Protein AF-A0A164MK89-F1 (afdb_monomer_lite)

Sequence (86 aa):
GLVIDKVKREFLHLTRRTRDKSISPSITLRSSDGTVAELQPQTTVKWLGVLFDRKLTFLEHVKSLADRAKTCLNAMKMLGNTVRGL

Organism: NCBI:txid1314777

Foldseek 3Di:
DDWDDPPPDADADADPDPVCLPPFDWDWDQGPVRDIDIDTYDQWDQDPNQIAGNVRPSPVRVVVVVVVVVV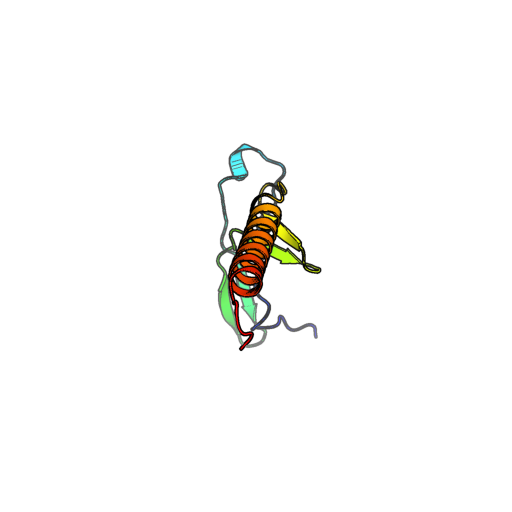VVVVVVVQVPPPPGD

Secondary structure (DSSP, 8-state):
-----SS--------S-GGGTT----EEEE-TTS-EEEEPPPSEEEETTEEEETT---HHHHHHHHHHHHHHHHHHHHHHT-SS--

Structure (mmCIF, N/CA/C/O backbone):
data_AF-A0A164MK89-F1
#
_entry.id   AF-A0A164MK89-F1
#
loop_
_atom_site.group_PDB
_atom_site.id
_atom_site.type_symbol
_atom_site.label_atom_id
_atom_site.label_alt_id
_atom_site.label_comp_id
_atom_site.label_asym_id
_atom_site.label_entity_id
_atom_site.label_seq_id
_atom_site.pdbx_PDB_ins_code
_atom_site.Cartn_x
_atom_site.Cartn_y
_atom_site.Cartn_z
_atom_site.occupancy
_atom_site.B_iso_or_equiv
_atom_site.auth_seq_id
_atom_site.auth_comp_id
_atom_site.auth_asym_id
_atom_site.auth_atom_id
_atom_site.pdbx_PDB_model_num
ATOM 1 N N . GLY A 1 1 ? -26.118 -16.742 3.931 1.00 61.47 1 GLY A N 1
ATOM 2 C CA . GLY A 1 1 ? -25.464 -15.799 4.861 1.00 61.47 1 GLY A CA 1
ATOM 3 C C . GLY A 1 1 ? -24.176 -15.297 4.242 1.00 61.47 1 GLY A C 1
ATOM 4 O O . GLY A 1 1 ? -23.611 -16.009 3.423 1.00 61.47 1 GLY A O 1
ATOM 5 N N . LEU A 1 2 ? -23.735 -14.087 4.590 1.00 67.50 2 LEU A N 1
ATOM 6 C CA . LEU A 1 2 ? -22.434 -13.554 4.168 1.00 67.50 2 LEU A CA 1
ATOM 7 C C . LEU A 1 2 ? -21.328 -14.209 5.008 1.00 67.50 2 LEU A C 1
ATOM 9 O O . LEU A 1 2 ? -21.392 -14.174 6.235 1.00 67.50 2 LEU A O 1
ATOM 13 N N . VAL A 1 3 ? -20.338 -14.815 4.352 1.00 71.38 3 VAL A N 1
ATOM 14 C CA . VAL A 1 3 ? -19.176 -15.448 4.995 1.00 71.38 3 VAL A CA 1
ATOM 15 C C . VAL A 1 3 ? -17.940 -14.623 4.661 1.00 71.38 3 VAL A C 1
ATOM 17 O O . VAL A 1 3 ? -17.721 -14.269 3.505 1.00 71.38 3 VAL A O 1
ATOM 20 N N . ILE A 1 4 ? -17.138 -14.299 5.675 1.00 72.62 4 ILE A N 1
ATOM 21 C CA . ILE A 1 4 ? -15.885 -13.563 5.486 1.00 72.62 4 ILE A CA 1
ATOM 22 C C . ILE A 1 4 ? -14.857 -14.494 4.842 1.00 72.62 4 ILE A C 1
ATOM 24 O O . ILE A 1 4 ? -14.559 -15.566 5.376 1.00 72.62 4 ILE A O 1
ATOM 28 N N . ASP A 1 5 ? -14.292 -14.057 3.719 1.00 76.56 5 ASP A N 1
ATOM 29 C CA . ASP A 1 5 ? -13.228 -14.771 3.021 1.00 76.56 5 ASP A CA 1
ATOM 30 C C . ASP A 1 5 ? -11.985 -14.899 3.920 1.00 76.56 5 ASP A C 1
ATOM 32 O O . ASP A 1 5 ? -11.497 -13.934 4.517 1.00 76.56 5 ASP A O 1
ATOM 36 N N . LYS A 1 6 ? -11.480 -16.130 4.055 1.00 70.44 6 LYS A N 1
ATOM 37 C CA . LYS A 1 6 ? -10.311 -16.429 4.886 1.00 70.44 6 LYS A CA 1
ATOM 38 C C . LYS A 1 6 ? -9.002 -15.967 4.221 1.00 70.44 6 LYS A C 1
ATOM 40 O O . LYS A 1 6 ? -8.032 -15.740 4.939 1.00 70.44 6 LYS A O 1
ATOM 45 N N . VAL A 1 7 ? -8.995 -15.782 2.897 1.00 74.00 7 VAL A N 1
ATOM 46 C CA . VAL A 1 7 ? -7.821 -15.390 2.097 1.00 74.00 7 VAL A CA 1
ATOM 47 C C . VAL A 1 7 ? -7.716 -13.867 1.956 1.00 74.00 7 VAL A C 1
ATOM 49 O O . VAL A 1 7 ? -6.635 -13.305 2.125 1.00 74.00 7 VAL A O 1
ATOM 52 N N . LYS A 1 8 ? -8.830 -13.164 1.714 1.00 72.56 8 LYS A N 1
ATOM 53 C CA . LYS A 1 8 ? -8.870 -11.692 1.624 1.00 72.56 8 LYS A CA 1
ATOM 54 C C . LYS A 1 8 ? -9.074 -11.029 2.986 1.00 72.56 8 LYS A C 1
ATOM 56 O O . LYS A 1 8 ? -10.185 -10.642 3.341 1.00 72.5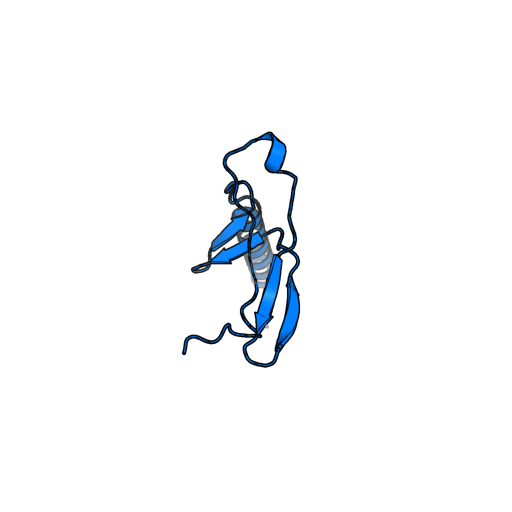6 8 LYS A O 1
ATOM 61 N N . ARG A 1 9 ? -7.988 -10.879 3.748 1.00 75.94 9 ARG A N 1
ATOM 62 C CA . ARG A 1 9 ? -8.013 -10.272 5.095 1.00 75.94 9 ARG A CA 1
ATOM 63 C C . ARG A 1 9 ? -7.091 -9.068 5.275 1.00 75.94 9 ARG A C 1
ATOM 65 O O . ARG A 1 9 ? -6.837 -8.645 6.400 1.00 75.94 9 ARG A O 1
ATOM 72 N N . GLU A 1 10 ? -6.578 -8.523 4.182 1.00 84.81 10 GLU A N 1
ATOM 73 C CA . GLU A 1 10 ? -5.829 -7.271 4.219 1.00 84.81 10 GLU A CA 1
ATOM 74 C C . GLU A 1 10 ? -6.734 -6.117 4.656 1.00 84.81 10 GLU A C 1
ATOM 76 O O . GLU A 1 10 ? -7.841 -5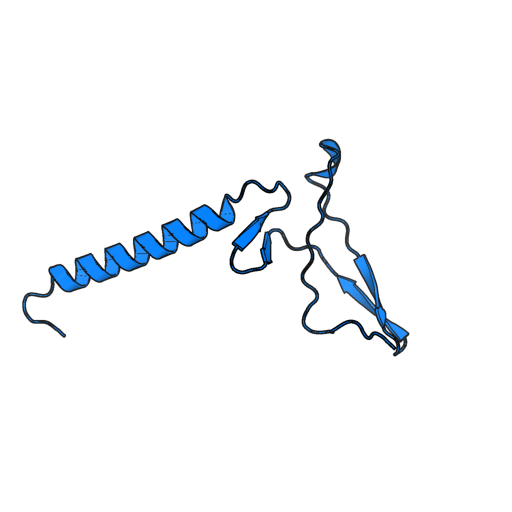.935 4.148 1.00 84.81 10 GLU A O 1
ATOM 81 N N . PHE A 1 11 ? -6.268 -5.341 5.629 1.00 87.50 11 PHE A N 1
ATOM 82 C CA . PHE A 1 11 ? -6.968 -4.151 6.081 1.00 87.50 11 PHE A CA 1
ATOM 83 C C . PHE A 1 11 ? -5.978 -3.082 6.533 1.00 87.50 11 PHE A C 1
ATOM 85 O O . PHE A 1 11 ? -4.837 -3.362 6.912 1.00 87.50 11 PHE A O 1
ATOM 92 N N . LEU A 1 12 ? -6.449 -1.839 6.486 1.00 89.50 12 LEU A N 1
ATOM 93 C CA . LEU A 1 12 ? -5.690 -0.644 6.814 1.00 89.50 12 LEU A CA 1
ATOM 94 C C . LEU A 1 12 ? -6.472 0.166 7.847 1.00 89.50 12 LEU A C 1
ATOM 96 O O . LEU A 1 12 ? -7.646 0.470 7.636 1.00 89.50 12 LEU A O 1
ATOM 100 N N . HIS A 1 13 ? -5.827 0.560 8.946 1.00 89.44 13 HIS A N 1
ATOM 101 C CA . HIS A 1 13 ? -6.451 1.485 9.890 1.00 89.44 13 HIS A CA 1
ATOM 102 C C . HIS A 1 13 ? -6.298 2.932 9.409 1.00 89.44 13 HIS A C 1
ATOM 104 O O . HIS A 1 13 ? -5.189 3.483 9.430 1.00 89.44 13 HIS A O 1
ATOM 110 N N . LEU A 1 14 ? -7.425 3.534 9.020 1.00 88.19 14 LEU A N 1
ATOM 111 C CA . LEU A 1 14 ? -7.552 4.942 8.654 1.00 88.19 14 LEU A CA 1
ATOM 112 C C . LEU A 1 14 ? -8.224 5.717 9.789 1.00 88.19 14 LEU A C 1
ATOM 114 O O . LEU A 1 14 ? -9.288 5.342 10.275 1.00 88.19 14 LEU A O 1
ATOM 118 N N . THR A 1 15 ? -7.614 6.828 10.192 1.00 89.50 15 THR A N 1
ATOM 119 C CA . THR A 1 15 ? -8.147 7.698 11.244 1.00 89.50 15 THR A CA 1
ATOM 120 C C . THR A 1 15 ? -7.878 9.161 10.928 1.00 89.50 15 THR A C 1
ATOM 122 O O . THR A 1 15 ? -6.814 9.534 10.428 1.00 89.50 15 THR A O 1
ATOM 125 N N . ARG A 1 16 ? -8.854 10.016 11.248 1.00 88.12 16 ARG A N 1
ATOM 126 C CA . ARG A 1 16 ? -8.708 11.473 11.151 1.00 88.12 16 ARG A CA 1
ATOM 127 C C . ARG A 1 16 ? -7.890 12.039 12.315 1.00 88.12 16 ARG A C 1
ATOM 129 O O . ARG A 1 16 ? -7.289 13.102 12.178 1.00 88.12 16 ARG A O 1
ATOM 136 N N . ARG A 1 17 ? -7.863 11.354 13.464 1.00 88.62 17 ARG A N 1
ATOM 137 C CA . ARG A 1 17 ? -7.181 11.829 14.674 1.00 88.62 17 ARG A CA 1
ATOM 138 C C . ARG A 1 17 ? -5.671 11.721 14.498 1.00 88.62 17 ARG A C 1
ATOM 140 O O . ARG A 1 17 ? -5.127 10.632 14.367 1.00 88.62 17 ARG A O 1
ATOM 147 N N . THR A 1 18 ? -4.978 12.858 14.546 1.00 82.06 18 THR A N 1
ATOM 148 C CA . THR A 1 18 ? -3.522 12.917 14.336 1.00 82.06 18 THR A CA 1
ATOM 149 C C . THR A 1 18 ? -2.738 12.065 15.335 1.00 82.06 18 THR A C 1
ATOM 151 O O . THR A 1 18 ? -1.759 11.440 14.942 1.00 82.06 18 THR A O 1
ATOM 154 N N . ARG A 1 19 ? -3.193 11.990 16.594 1.00 86.38 19 ARG A N 1
ATOM 155 C CA . ARG A 1 19 ? -2.567 11.173 17.652 1.00 86.38 19 ARG A CA 1
ATOM 156 C C . ARG A 1 19 ? -2.628 9.669 17.362 1.00 86.38 19 ARG A C 1
ATOM 158 O O . ARG A 1 19 ? -1.735 8.941 17.768 1.00 86.38 19 ARG A O 1
ATOM 165 N N . ASP A 1 20 ? -3.624 9.240 16.591 1.00 85.12 20 ASP A N 1
ATOM 166 C CA . ASP A 1 20 ? -3.890 7.826 16.320 1.00 85.12 20 ASP A CA 1
ATOM 167 C C . ASP A 1 20 ? -3.258 7.370 14.992 1.00 85.12 20 ASP A C 1
ATOM 169 O O . ASP A 1 20 ? -3.289 6.189 14.653 1.00 85.12 20 ASP A O 1
ATOM 173 N N . LYS A 1 21 ? -2.628 8.282 14.229 1.00 82.50 21 LYS A N 1
ATOM 174 C CA . LYS A 1 21 ? -1.996 7.957 12.935 1.00 82.50 21 LYS A CA 1
ATOM 175 C C . LYS A 1 21 ? -0.843 6.954 13.053 1.00 82.50 21 LYS A C 1
ATOM 177 O O . LYS A 1 21 ? -0.513 6.310 12.060 1.00 82.50 21 LYS A O 1
ATOM 182 N N . SER A 1 22 ? -0.226 6.826 14.227 1.00 82.44 22 SER A N 1
ATOM 183 C CA . SER A 1 22 ? 0.793 5.808 14.517 1.00 82.44 22 SER A CA 1
ATOM 184 C C . SER A 1 22 ? 0.199 4.496 15.043 1.00 82.44 22 SER A C 1
ATOM 186 O O . SER A 1 22 ? 0.842 3.456 14.941 1.00 82.44 22 SER A O 1
ATOM 188 N N . ILE A 1 23 ? -1.040 4.497 15.541 1.00 85.38 23 ILE A N 1
ATOM 189 C CA . ILE A 1 23 ? -1.641 3.357 16.246 1.00 85.38 23 ILE A CA 1
ATOM 190 C C . ILE A 1 23 ? -2.327 2.433 15.251 1.00 85.38 23 ILE A C 1
ATOM 192 O O . ILE A 1 23 ? -3.274 2.840 14.592 1.00 85.38 23 ILE A O 1
ATOM 196 N N . SER A 1 24 ? -1.863 1.194 15.135 1.00 84.75 24 SER A N 1
ATOM 197 C CA . SER A 1 24 ? -2.406 0.173 14.231 1.00 84.75 24 SER A CA 1
ATOM 198 C C . SER A 1 24 ? -3.117 -0.906 15.065 1.00 84.75 24 SER A C 1
ATOM 200 O O . SER A 1 24 ? -2.461 -1.868 15.456 1.00 84.75 24 SER A O 1
ATOM 202 N N . PRO A 1 25 ? -4.411 -0.754 15.406 1.00 87.50 25 PRO A N 1
ATOM 203 C CA . PRO A 1 25 ? -5.098 -1.736 16.241 1.00 87.50 25 PRO A CA 1
ATOM 204 C C . PRO A 1 25 ? -5.321 -3.051 15.482 1.00 87.50 25 PRO A C 1
ATOM 206 O O . PRO A 1 25 ? -5.678 -3.033 14.299 1.00 87.50 25 PRO A O 1
ATOM 209 N N . SER A 1 26 ? -5.136 -4.181 16.171 1.00 88.81 26 SER A N 1
ATOM 210 C CA . SER A 1 26 ? -5.544 -5.493 15.666 1.00 88.81 26 SER A CA 1
ATOM 211 C C . SER A 1 26 ? -7.065 -5.650 15.739 1.00 88.81 26 SER A C 1
ATOM 213 O O . SER A 1 26 ? -7.743 -5.013 16.549 1.00 88.81 26 SER A O 1
ATOM 215 N N . ILE A 1 27 ? -7.619 -6.472 14.848 1.00 87.75 27 ILE A N 1
ATOM 216 C CA . ILE A 1 27 ? -9.055 -6.773 14.802 1.00 87.75 27 ILE A CA 1
ATOM 217 C C . ILE A 1 27 ? -9.235 -8.276 14.982 1.00 87.75 27 ILE A C 1
ATOM 219 O O . ILE A 1 27 ? -8.552 -9.068 14.337 1.00 87.75 27 ILE A O 1
ATOM 223 N N . THR A 1 28 ? -10.178 -8.677 15.834 1.00 88.31 28 THR A N 1
ATOM 224 C CA . THR A 1 28 ? -10.572 -10.081 15.987 1.00 88.31 28 THR A CA 1
ATOM 225 C C . THR A 1 28 ? -11.840 -10.356 15.183 1.00 88.31 28 THR A C 1
ATOM 227 O O . THR A 1 28 ? -12.869 -9.709 15.370 1.00 88.31 28 THR A O 1
ATOM 230 N N . LEU A 1 29 ? -11.772 -11.313 14.258 1.00 84.00 29 LEU A N 1
ATOM 231 C CA . LEU A 1 29 ? -12.918 -11.764 13.472 1.00 84.00 29 LEU A CA 1
ATOM 232 C C . LEU A 1 29 ? -13.369 -13.136 13.963 1.00 84.00 29 LEU A C 1
ATOM 234 O O . LEU A 1 29 ? -12.562 -14.059 14.080 1.00 84.00 29 LEU A O 1
ATOM 238 N N . ARG A 1 30 ? -14.671 -13.279 14.216 1.00 83.38 30 ARG A N 1
ATOM 239 C CA . ARG A 1 30 ? -15.300 -14.566 14.527 1.00 83.38 30 ARG A CA 1
ATOM 240 C C . ARG A 1 30 ? -15.916 -15.139 13.256 1.00 83.38 30 ARG A C 1
ATOM 242 O O . ARG A 1 30 ? -16.702 -14.468 12.593 1.00 83.38 30 ARG A O 1
ATOM 249 N N . SER A 1 31 ? -15.534 -16.360 12.905 1.00 77.25 31 SER A N 1
ATOM 250 C CA . SER A 1 31 ? -16.121 -17.094 11.785 1.00 77.25 31 SER A CA 1
ATOM 251 C C . SER A 1 31 ? -17.407 -17.808 12.214 1.00 77.25 31 SER A C 1
ATOM 253 O O . SER A 1 31 ? -17.614 -18.052 13.404 1.00 77.25 31 SER A O 1
ATOM 255 N N . SER A 1 32 ? -18.254 -18.177 11.247 1.00 75.69 32 SER A N 1
ATOM 256 C CA . SER A 1 32 ? -19.454 -19.003 11.473 1.00 75.69 32 SER A CA 1
ATOM 257 C C . SER A 1 32 ? -19.131 -20.327 12.163 1.00 75.69 32 SER A C 1
ATOM 259 O O . SER A 1 32 ? -19.941 -20.837 12.927 1.00 75.69 32 SER A O 1
ATOM 261 N N . ASP A 1 33 ? -17.921 -20.836 11.934 1.00 79.06 33 ASP A N 1
ATOM 262 C CA . ASP A 1 33 ? -17.433 -22.117 12.447 1.00 79.06 33 ASP A CA 1
ATOM 263 C C . ASP A 1 33 ? -16.912 -21.999 13.900 1.00 79.06 33 ASP A C 1
ATOM 265 O O . ASP A 1 33 ? -16.232 -22.890 14.398 1.00 79.06 33 ASP A O 1
ATOM 269 N N . GLY A 1 34 ? -17.136 -20.856 14.566 1.00 79.50 34 GLY A N 1
ATOM 270 C CA . GLY A 1 34 ? -16.663 -20.572 15.927 1.00 79.50 34 GLY A CA 1
ATOM 271 C C . GLY A 1 34 ? -15.175 -20.213 16.034 1.00 79.50 34 GLY A C 1
ATOM 272 O O . GLY A 1 34 ? -14.702 -19.848 17.109 1.00 79.50 34 GLY A O 1
ATOM 273 N N . THR A 1 35 ? -14.425 -20.261 14.931 1.00 81.38 35 THR A N 1
ATOM 274 C CA . THR A 1 35 ? -13.000 -19.906 14.902 1.00 81.38 35 THR A CA 1
ATOM 275 C C . THR A 1 35 ? -12.798 -18.401 15.069 1.00 81.38 35 THR A C 1
ATOM 277 O O . THR A 1 35 ? -13.427 -17.599 14.374 1.00 81.38 35 THR A O 1
ATOM 280 N N . VAL A 1 36 ? -11.882 -18.012 15.959 1.00 83.19 36 VAL A N 1
ATOM 281 C CA . VAL A 1 36 ? -11.465 -16.618 16.162 1.00 83.19 36 VAL A CA 1
ATOM 282 C C . VAL A 1 36 ? -10.126 -16.403 15.466 1.00 83.19 36 VAL A C 1
ATOM 284 O O . VAL A 1 36 ? -9.169 -17.123 15.734 1.00 83.19 36 VAL A O 1
ATOM 287 N N . ALA A 1 37 ? -10.057 -15.424 14.568 1.00 83.38 37 ALA A N 1
ATOM 288 C CA . ALA A 1 37 ? -8.819 -15.016 13.914 1.00 83.38 37 ALA A CA 1
ATOM 289 C C . ALA A 1 37 ? -8.458 -13.593 14.340 1.00 83.38 37 ALA A C 1
ATOM 291 O O . ALA A 1 37 ? -9.267 -12.678 14.179 1.00 83.38 37 ALA A O 1
ATOM 292 N N . GLU A 1 38 ? -7.247 -13.403 14.858 1.00 85.62 38 GLU A N 1
ATOM 293 C CA . GLU A 1 38 ? -6.680 -12.074 15.069 1.00 85.62 38 GLU A CA 1
ATOM 294 C C . GLU A 1 38 ? -5.966 -11.618 13.796 1.00 85.62 38 GLU A C 1
ATOM 296 O O . GLU A 1 38 ? -5.162 -12.350 13.218 1.00 85.62 38 GLU A O 1
ATOM 301 N N . LEU A 1 39 ? -6.284 -10.409 13.343 1.00 85.94 39 LEU A N 1
ATOM 302 C CA . LEU A 1 39 ? -5.695 -9.809 12.160 1.00 85.94 39 LEU A CA 1
ATOM 303 C C . LEU A 1 39 ? -4.891 -8.582 12.541 1.00 85.94 39 LEU A C 1
ATOM 305 O O . LEU A 1 39 ? -5.385 -7.670 13.208 1.00 85.94 39 LEU A O 1
ATOM 309 N N . GLN A 1 40 ? -3.657 -8.563 12.054 1.00 87.25 40 GLN A N 1
ATOM 310 C CA . GLN A 1 40 ? -2.773 -7.418 12.166 1.00 87.25 40 GLN A CA 1
ATOM 311 C C . GLN A 1 40 ? -2.959 -6.506 10.947 1.00 87.25 40 GLN A C 1
ATOM 313 O O . GLN A 1 40 ? -3.039 -7.002 9.818 1.00 87.25 40 GLN A O 1
ATOM 318 N N . PRO A 1 41 ? -3.044 -5.184 11.148 1.00 87.31 41 PRO A N 1
ATOM 319 C CA . PRO A 1 41 ? -3.187 -4.239 10.050 1.00 87.31 41 PRO A CA 1
ATOM 320 C C . PRO A 1 41 ? -1.918 -4.206 9.203 1.00 87.31 41 PRO A C 1
ATOM 322 O O . PRO A 1 41 ? -0.801 -4.243 9.722 1.00 87.31 41 PRO A O 1
ATOM 325 N N . GLN A 1 42 ? -2.086 -4.051 7.894 1.00 88.00 42 GLN A N 1
ATOM 326 C CA . GLN A 1 42 ? -0.955 -3.824 7.002 1.00 88.00 42 GLN A CA 1
ATOM 327 C C . GLN A 1 42 ? -0.518 -2.356 7.034 1.00 88.00 42 GLN A C 1
ATOM 329 O O . GLN A 1 42 ? -1.284 -1.448 7.366 1.00 88.00 42 GLN A O 1
ATOM 334 N N . THR A 1 43 ? 0.743 -2.111 6.685 1.00 87.62 43 THR A N 1
ATOM 335 C CA . THR A 1 43 ? 1.282 -0.752 6.524 1.00 87.62 43 THR A CA 1
ATOM 336 C C . T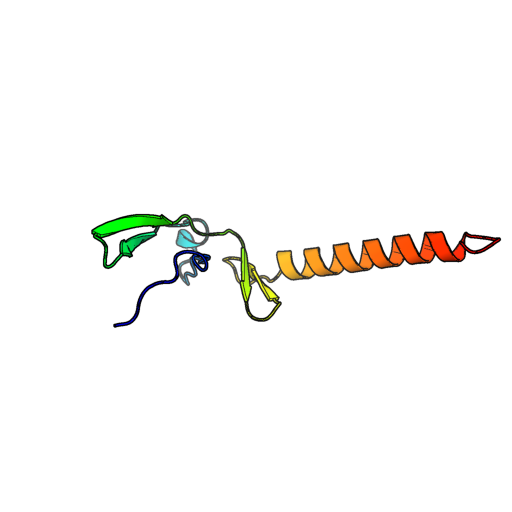HR A 1 43 ? 0.775 -0.094 5.246 1.00 87.62 43 THR A C 1
ATOM 338 O O . THR A 1 43 ? 0.531 1.115 5.229 1.00 87.62 43 THR A O 1
ATOM 341 N N . THR A 1 44 ? 0.589 -0.898 4.198 1.00 90.38 44 THR A N 1
ATOM 342 C CA . THR A 1 44 ? 0.017 -0.491 2.918 1.00 90.38 44 THR A CA 1
ATOM 343 C C . THR A 1 44 ? -0.954 -1.543 2.409 1.00 90.38 44 THR A C 1
ATOM 345 O O . THR A 1 44 ? -0.761 -2.726 2.666 1.00 90.38 44 THR A O 1
ATOM 348 N N . VAL A 1 45 ? -1.996 -1.115 1.699 1.00 92.06 45 VAL A N 1
ATOM 349 C CA . VAL A 1 45 ? -2.974 -2.005 1.060 1.00 92.06 45 VAL A CA 1
ATOM 350 C C . VAL A 1 45 ? -3.077 -1.653 -0.415 1.00 92.06 45 VAL A C 1
ATOM 352 O O . VAL A 1 45 ? -3.118 -0.476 -0.781 1.00 92.06 45 VAL A O 1
ATOM 355 N N . LYS A 1 46 ? -3.121 -2.674 -1.274 1.00 91.12 46 LYS A N 1
ATOM 356 C CA . LYS A 1 46 ? -3.324 -2.489 -2.709 1.00 91.12 46 LYS A CA 1
ATOM 357 C C . LYS A 1 46 ? -4.811 -2.536 -3.028 1.00 91.12 46 LYS A C 1
ATOM 359 O O . LYS A 1 46 ? -5.426 -3.592 -2.962 1.00 91.12 46 LYS A O 1
ATOM 364 N N . TRP A 1 47 ? -5.374 -1.417 -3.461 1.00 89.81 47 TRP A N 1
ATOM 365 C CA . TRP A 1 47 ? -6.765 -1.358 -3.898 1.00 89.81 47 TRP A CA 1
ATOM 366 C C . TRP A 1 47 ? -6.853 -0.739 -5.289 1.00 89.81 47 TRP A C 1
ATOM 368 O O . TRP A 1 47 ? -6.217 0.272 -5.569 1.00 89.81 47 TRP A O 1
ATOM 378 N N . LEU A 1 48 ? -7.574 -1.404 -6.198 1.00 91.81 48 LEU A N 1
ATOM 379 C CA . LEU A 1 48 ? -7.708 -0.995 -7.607 1.00 91.81 48 LEU A CA 1
ATOM 380 C C . LEU A 1 48 ? -6.365 -0.742 -8.326 1.00 91.81 48 LEU A C 1
ATOM 382 O O . LEU A 1 48 ? -6.263 0.094 -9.215 1.00 91.81 48 LEU A O 1
ATOM 386 N N . GLY A 1 49 ? -5.308 -1.459 -7.933 1.00 90.94 49 GLY A N 1
ATOM 387 C CA . GLY A 1 49 ? -3.969 -1.290 -8.509 1.00 90.94 49 GLY A CA 1
ATOM 388 C C . GLY A 1 49 ? -3.101 -0.219 -7.840 1.00 90.94 49 GLY A C 1
ATOM 389 O O . GLY A 1 49 ? -1.899 -0.184 -8.105 1.00 90.94 49 GLY A O 1
ATOM 390 N N . VAL A 1 50 ? -3.661 0.582 -6.933 1.00 91.75 50 VAL A N 1
ATOM 391 C CA . VAL A 1 50 ? -2.965 1.656 -6.214 1.00 91.75 50 VAL A CA 1
ATOM 392 C C . VAL A 1 50 ? -2.572 1.189 -4.814 1.00 91.75 50 VAL A C 1
ATOM 394 O O . VAL A 1 50 ? -3.334 0.486 -4.153 1.00 91.75 50 VAL A O 1
ATOM 397 N N . LEU A 1 51 ? -1.367 1.555 -4.369 1.00 93.25 51 LEU A N 1
ATOM 398 C CA . LEU A 1 51 ? -0.905 1.281 -3.007 1.00 93.25 51 LEU A CA 1
ATOM 399 C C . LEU A 1 51 ? -1.284 2.452 -2.101 1.00 93.25 51 LEU A C 1
ATOM 401 O O . LEU A 1 51 ? -0.819 3.573 -2.298 1.00 93.25 51 LEU A O 1
ATOM 405 N N . PHE A 1 52 ? -2.112 2.175 -1.102 1.00 91.62 52 PHE A N 1
ATOM 406 C CA . PHE A 1 52 ? -2.530 3.141 -0.098 1.00 91.62 52 PHE A CA 1
ATOM 407 C C . PHE A 1 52 ? -1.773 2.901 1.198 1.00 91.62 52 PHE A C 1
ATOM 409 O O . PHE A 1 52 ? -1.774 1.793 1.727 1.00 91.62 52 PHE A O 1
ATOM 416 N N . ASP A 1 53 ? -1.155 3.949 1.726 1.00 90.81 53 ASP A N 1
ATOM 417 C CA . ASP A 1 53 ? -0.594 3.985 3.069 1.00 90.81 53 ASP A CA 1
ATOM 418 C C . ASP A 1 53 ? -1.602 4.577 4.063 1.00 90.81 53 ASP A C 1
ATOM 420 O O . ASP A 1 53 ? -2.553 5.270 3.703 1.00 90.81 53 ASP A O 1
ATOM 424 N N . ARG A 1 54 ? -1.360 4.356 5.356 1.00 86.88 54 ARG A N 1
ATOM 425 C CA . ARG A 1 54 ? -2.238 4.821 6.447 1.00 86.88 54 ARG A CA 1
ATOM 426 C C . ARG A 1 54 ? -2.478 6.333 6.459 1.00 86.88 54 ARG A C 1
ATOM 428 O O . ARG A 1 54 ? -3.486 6.792 6.991 1.00 86.88 54 ARG A O 1
ATOM 435 N N . LYS A 1 55 ? -1.538 7.113 5.917 1.00 86.81 55 LYS A N 1
ATOM 436 C CA . LYS A 1 55 ? -1.629 8.575 5.835 1.00 86.81 55 LYS A CA 1
ATOM 437 C C . LYS A 1 55 ? -2.196 9.059 4.496 1.00 86.81 55 LYS A C 1
ATOM 439 O O . LYS A 1 55 ? -2.356 10.268 4.355 1.00 86.81 55 LYS A O 1
ATOM 444 N N . LEU A 1 56 ? -2.506 8.150 3.566 1.00 87.94 56 LEU A N 1
ATOM 445 C CA . LEU A 1 56 ? -2.953 8.447 2.201 1.00 87.94 56 LEU A CA 1
ATOM 446 C C . LEU A 1 56 ? -1.993 9.398 1.464 1.00 87.94 56 LEU A C 1
ATOM 448 O O . LEU A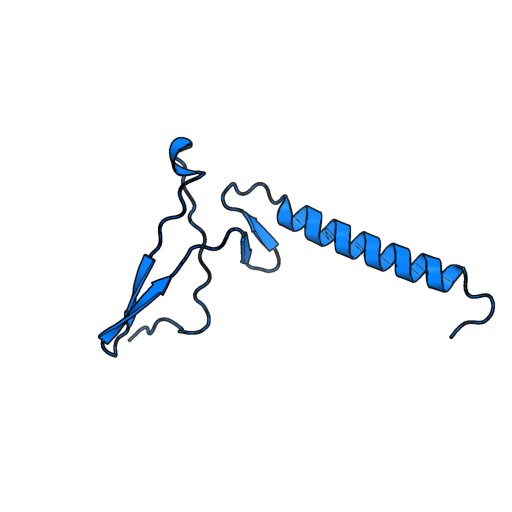 1 56 ? -2.413 10.286 0.729 1.00 87.94 56 LEU A O 1
ATOM 452 N N . THR A 1 57 ? -0.693 9.240 1.703 1.00 90.12 57 THR A N 1
ATOM 453 C CA . THR A 1 57 ? 0.371 10.028 1.071 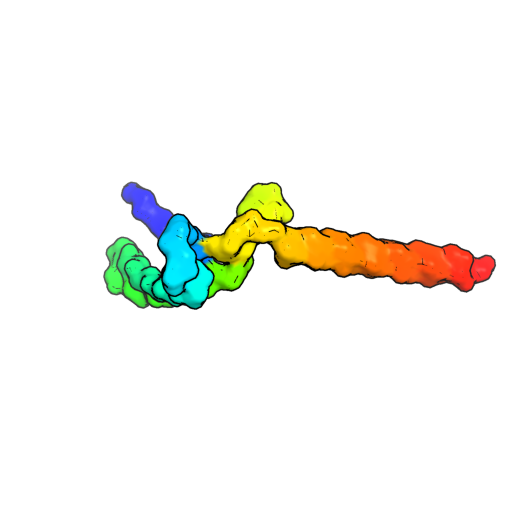1.00 90.12 57 THR A CA 1
ATOM 454 C C . THR A 1 57 ? 0.812 9.463 -0.277 1.00 90.12 57 THR A C 1
ATOM 456 O O . THR A 1 57 ? 1.506 10.157 -1.012 1.00 90.12 57 THR A O 1
ATOM 459 N N . PHE A 1 58 ? 0.435 8.221 -0.612 1.00 91.44 58 PHE A N 1
ATOM 460 C CA . PHE A 1 58 ? 0.812 7.517 -1.850 1.00 91.44 58 PHE A CA 1
ATOM 461 C C . PHE A 1 58 ? 2.326 7.326 -2.041 1.00 91.44 58 PHE A C 1
ATOM 463 O O . PHE A 1 58 ? 2.766 6.903 -3.111 1.00 91.44 58 PHE A O 1
ATOM 470 N N . LEU A 1 59 ? 3.141 7.586 -1.013 1.00 93.19 59 LEU A N 1
ATOM 471 C CA . LEU A 1 59 ? 4.601 7.515 -1.109 1.00 93.19 59 LEU A CA 1
ATOM 472 C C . LEU A 1 59 ? 5.082 6.127 -1.538 1.00 93.19 59 LEU A C 1
ATOM 474 O O . LEU A 1 59 ? 5.927 6.019 -2.422 1.00 93.19 59 LEU A O 1
ATOM 478 N N . GLU A 1 60 ? 4.499 5.066 -0.975 1.00 92.50 60 GLU A N 1
ATOM 479 C CA . GLU A 1 60 ? 4.859 3.694 -1.348 1.00 92.50 60 GLU A CA 1
ATOM 480 C C . GLU A 1 60 ? 4.444 3.364 -2.789 1.00 92.50 60 GLU A C 1
ATOM 482 O O . GLU A 1 60 ? 5.153 2.650 -3.497 1.00 92.50 60 GLU A O 1
ATOM 487 N N . HIS A 1 61 ? 3.328 3.927 -3.265 1.00 95.75 61 HIS A N 1
ATOM 488 C CA . HIS A 1 61 ? 2.902 3.761 -4.652 1.00 95.75 61 HIS A CA 1
ATOM 489 C C . HIS A 1 61 ? 3.897 4.396 -5.623 1.00 95.75 61 HIS A C 1
ATOM 491 O O . HIS A 1 61 ? 4.352 3.737 -6.559 1.00 95.75 61 HIS A O 1
ATOM 497 N N . VAL A 1 62 ? 4.265 5.655 -5.369 1.00 96.38 62 VAL A N 1
ATOM 498 C CA . VAL A 1 62 ? 5.233 6.394 -6.188 1.00 96.38 62 VAL A CA 1
ATOM 499 C C . VAL A 1 62 ? 6.591 5.703 -6.160 1.00 96.38 62 VAL A C 1
ATOM 501 O O . VAL A 1 62 ? 7.195 5.512 -7.212 1.00 96.38 62 VAL A O 1
ATOM 504 N N . LYS A 1 63 ? 7.043 5.262 -4.982 1.00 96.12 63 LYS A N 1
ATOM 505 C CA . LYS A 1 63 ? 8.288 4.507 -4.828 1.00 96.12 63 LYS A CA 1
ATOM 506 C C . LYS A 1 63 ? 8.270 3.219 -5.652 1.00 96.12 63 LYS A C 1
ATOM 508 O O . LYS A 1 63 ? 9.175 3.001 -6.450 1.00 96.12 63 LYS A O 1
ATOM 513 N N . SER A 1 64 ? 7.205 2.420 -5.546 1.00 95.69 64 SER A N 1
ATOM 514 C CA . SER A 1 64 ? 7.053 1.191 -6.334 1.00 95.69 64 SER A CA 1
ATOM 515 C C . SER A 1 64 ? 7.072 1.461 -7.843 1.00 95.69 64 SER A C 1
ATOM 517 O O . SER A 1 64 ? 7.675 0.701 -8.602 1.00 95.69 64 SER A O 1
ATOM 519 N N . LEU A 1 65 ? 6.437 2.546 -8.295 1.00 96.19 65 LEU A N 1
ATOM 520 C CA . LEU A 1 65 ? 6.433 2.926 -9.706 1.00 96.19 65 LEU A CA 1
ATOM 521 C C . LEU A 1 65 ? 7.818 3.395 -10.178 1.00 96.19 65 LEU A C 1
ATOM 523 O O . LEU A 1 65 ? 8.259 3.004 -11.259 1.00 96.19 65 LEU A O 1
ATOM 527 N N . ALA A 1 66 ? 8.520 4.177 -9.358 1.00 97.81 66 ALA A N 1
ATOM 528 C CA . ALA A 1 66 ? 9.875 4.635 -9.640 1.00 97.81 66 ALA A CA 1
ATOM 529 C C . ALA A 1 66 ? 10.867 3.465 -9.723 1.00 97.81 66 ALA A C 1
ATOM 531 O O . ALA A 1 66 ? 11.676 3.414 -10.650 1.00 97.81 66 ALA A O 1
ATOM 532 N N . ASP A 1 67 ? 10.765 2.489 -8.818 1.00 97.50 67 ASP A N 1
ATOM 533 C CA . ASP A 1 67 ? 11.598 1.285 -8.841 1.00 97.50 67 ASP A CA 1
ATOM 534 C C . ASP A 1 67 ? 11.369 0.472 -10.123 1.00 97.50 67 ASP A C 1
ATOM 536 O O . ASP A 1 67 ? 12.326 0.051 -10.774 1.00 97.50 67 ASP A O 1
ATOM 540 N N . ARG A 1 68 ? 10.110 0.324 -10.557 1.00 96.62 68 ARG A N 1
ATOM 541 C CA . ARG A 1 68 ? 9.786 -0.316 -11.845 1.00 96.62 68 ARG A CA 1
ATOM 542 C C . ARG A 1 68 ? 10.387 0.443 -13.023 1.00 96.62 68 ARG A C 1
ATOM 544 O O . ARG A 1 68 ? 11.003 -0.177 -13.885 1.00 96.62 68 ARG A O 1
ATOM 551 N N . ALA A 1 69 ? 10.246 1.768 -13.048 1.00 97.75 69 ALA A N 1
ATOM 552 C CA . ALA A 1 69 ? 10.817 2.602 -14.102 1.00 97.75 69 ALA A CA 1
ATOM 553 C C . ALA A 1 69 ? 12.348 2.477 -14.154 1.00 97.75 69 ALA A C 1
ATOM 555 O O . ALA A 1 69 ? 12.924 2.343 -15.233 1.00 97.75 69 ALA A O 1
ATOM 556 N N . LYS A 1 70 ? 13.009 2.444 -12.991 1.00 97.69 70 LYS A N 1
ATOM 557 C CA . LYS A 1 70 ? 14.456 2.236 -12.879 1.00 97.69 70 LYS A CA 1
ATOM 558 C C . LYS A 1 70 ? 14.878 0.870 -13.418 1.00 97.69 70 LYS A C 1
ATOM 560 O O . LYS A 1 70 ? 15.849 0.797 -14.168 1.00 97.69 70 LYS A O 1
ATOM 565 N N . THR A 1 71 ? 14.149 -0.195 -13.088 1.00 96.75 71 THR A N 1
ATOM 566 C CA . THR A 1 71 ? 14.410 -1.534 -13.635 1.00 96.75 71 THR A CA 1
ATOM 567 C C . THR A 1 71 ? 14.256 -1.556 -15.155 1.00 96.75 71 THR A C 1
ATOM 569 O O . THR A 1 71 ? 15.146 -2.059 -15.839 1.00 96.75 71 THR A O 1
ATOM 572 N N . CYS A 1 72 ? 13.196 -0.948 -15.701 1.00 96.62 72 CYS A N 1
ATOM 573 C CA . CYS A 1 72 ? 13.015 -0.826 -17.151 1.00 96.62 72 CYS A CA 1
ATOM 574 C C . CYS A 1 72 ? 14.170 -0.062 -17.809 1.00 96.62 72 CYS A C 1
ATOM 576 O O . CYS A 1 72 ? 14.718 -0.517 -18.809 1.00 96.62 72 CYS A O 1
ATOM 578 N N . LEU A 1 73 ? 14.585 1.067 -17.227 1.00 95.75 73 LEU A N 1
ATOM 579 C CA . LEU A 1 73 ? 15.707 1.853 -17.737 1.00 95.75 73 LEU A CA 1
ATOM 580 C C . LEU A 1 73 ? 17.014 1.053 -17.723 1.00 95.75 73 LEU A C 1
ATOM 582 O O . LEU A 1 73 ? 17.780 1.112 -18.681 1.00 95.75 73 LEU A O 1
ATOM 586 N N . ASN A 1 74 ? 17.275 0.300 -16.656 1.00 92.94 74 ASN A N 1
ATOM 587 C CA . ASN A 1 74 ? 18.460 -0.547 -16.567 1.00 92.94 74 ASN A CA 1
ATOM 588 C C . ASN A 1 74 ? 18.445 -1.645 -17.638 1.00 92.94 74 ASN A C 1
ATOM 590 O O . ASN A 1 74 ? 19.461 -1.851 -18.298 1.00 92.94 74 ASN A O 1
ATOM 594 N N . ALA A 1 75 ? 17.296 -2.284 -17.871 1.00 92.19 75 ALA A N 1
ATOM 595 C CA . ALA A 1 75 ? 17.140 -3.261 -18.946 1.00 92.19 75 ALA A CA 1
ATOM 596 C C . ALA A 1 75 ? 17.375 -2.629 -20.332 1.00 92.19 75 ALA A C 1
ATOM 598 O O . ALA A 1 75 ? 18.128 -3.171 -21.135 1.00 92.19 75 ALA A O 1
ATOM 599 N N . MET A 1 76 ? 16.812 -1.444 -20.595 1.00 91.25 76 MET A N 1
ATOM 600 C CA . MET A 1 76 ? 17.034 -0.713 -21.851 1.00 91.25 76 MET A CA 1
ATOM 601 C C . MET A 1 76 ? 18.501 -0.331 -22.053 1.00 91.25 76 MET A C 1
ATOM 603 O O . MET A 1 76 ? 19.022 -0.474 -23.154 1.00 91.25 76 MET A O 1
ATOM 607 N N . LYS A 1 77 ? 19.187 0.119 -20.996 1.00 90.31 77 LYS A N 1
ATOM 608 C CA . LYS A 1 77 ? 20.627 0.409 -21.044 1.00 90.31 77 LYS A CA 1
ATOM 609 C C . LYS A 1 77 ? 21.445 -0.834 -21.374 1.00 90.31 77 LYS A C 1
ATOM 611 O O . LYS A 1 77 ? 22.375 -0.742 -22.166 1.00 90.31 77 LYS A O 1
ATOM 616 N N . MET A 1 78 ? 21.106 -1.981 -20.785 1.00 88.38 78 MET A N 1
ATOM 617 C CA . MET A 1 78 ? 21.762 -3.244 -21.123 1.00 88.38 78 MET A CA 1
ATOM 618 C C . MET A 1 78 ? 21.568 -3.584 -22.601 1.00 88.38 78 MET A C 1
ATOM 620 O O . MET A 1 78 ? 22.553 -3.839 -23.279 1.00 88.38 78 MET A O 1
ATOM 624 N N . LEU A 1 79 ? 20.337 -3.507 -23.114 1.00 85.31 79 LEU A N 1
ATOM 625 C CA . LEU A 1 79 ? 20.030 -3.787 -24.521 1.00 85.31 79 LEU A CA 1
ATOM 626 C C . LEU A 1 79 ? 20.746 -2.826 -25.480 1.00 85.31 79 LEU A C 1
ATOM 628 O O . LEU A 1 79 ? 21.373 -3.270 -26.437 1.00 85.31 79 LEU A O 1
ATOM 632 N N . GLY A 1 80 ? 20.716 -1.520 -25.205 1.00 81.62 80 GLY A N 1
ATOM 633 C CA . GLY A 1 80 ? 21.401 -0.519 -26.029 1.00 81.62 80 GLY A CA 1
ATOM 634 C C . GLY A 1 80 ? 22.922 -0.698 -26.075 1.00 81.62 80 GLY A C 1
ATOM 635 O O . GLY A 1 80 ? 23.553 -0.306 -27.050 1.00 81.62 80 GLY A O 1
ATOM 636 N N . ASN A 1 81 ? 23.503 -1.334 -25.053 1.00 73.31 81 ASN A N 1
ATOM 637 C CA . ASN A 1 81 ? 24.930 -1.645 -24.984 1.00 73.31 81 ASN A CA 1
ATOM 638 C C . ASN A 1 81 ? 25.287 -3.036 -25.548 1.00 73.31 81 ASN A C 1
ATOM 640 O O . ASN A 1 81 ? 26.462 -3.408 -25.538 1.00 73.31 81 ASN A O 1
ATOM 644 N N . THR A 1 82 ? 24.322 -3.814 -26.052 1.00 68.88 82 THR A N 1
ATOM 645 C CA . THR A 1 82 ? 24.613 -5.077 -26.751 1.00 68.88 82 THR A CA 1
ATOM 646 C C . THR A 1 82 ? 24.930 -4.809 -28.228 1.00 68.88 82 THR A C 1
ATOM 648 O O . THR A 1 82 ? 24.060 -4.451 -29.011 1.00 68.88 82 THR A O 1
ATOM 651 N N . VAL A 1 83 ? 26.203 -4.963 -28.620 1.00 65.06 83 VAL A N 1
ATOM 652 C CA . VAL A 1 83 ? 26.692 -4.757 -30.010 1.00 65.06 83 VAL A CA 1
ATOM 653 C C . VAL A 1 83 ? 26.221 -5.864 -30.961 1.00 65.06 83 VAL A C 1
ATOM 655 O O . VAL A 1 83 ? 26.126 -5.682 -32.172 1.00 65.06 83 VAL A O 1
ATOM 658 N N . ARG A 1 84 ? 25.913 -7.031 -30.407 1.00 65.62 84 ARG A N 1
ATOM 659 C CA . ARG A 1 84 ? 25.234 -8.136 -31.073 1.00 65.62 84 ARG A CA 1
ATOM 660 C C . ARG A 1 84 ? 24.095 -8.468 -30.126 1.00 65.62 84 ARG A C 1
ATOM 662 O O . ARG A 1 84 ? 24.381 -8.738 -28.962 1.00 65.62 84 ARG A O 1
ATOM 669 N N . GLY A 1 85 ? 22.851 -8.306 -30.569 1.00 62.75 85 GLY A N 1
ATOM 670 C CA . GLY A 1 85 ? 21.683 -8.617 -29.742 1.00 62.75 85 GLY A CA 1
ATOM 671 C C . GLY A 1 85 ? 21.757 -10.036 -29.167 1.00 62.75 85 GLY A C 1
ATOM 672 O O . GLY A 1 85 ? 22.612 -10.822 -29.580 1.00 62.75 85 GLY A O 1
ATOM 673 N N . LEU A 1 86 ? 20.882 -10.332 -28.202 1.00 55.53 86 LEU A N 1
ATOM 674 C CA . LEU A 1 86 ? 20.724 -11.690 -27.673 1.00 55.53 86 LEU A CA 1
ATOM 675 C C . LEU A 1 86 ? 20.591 -12.720 -28.808 1.00 55.53 86 LEU A C 1
ATOM 677 O O . LEU A 1 86 ? 19.797 -12.447 -29.739 1.00 55.53 86 LEU A O 1
#

pLDDT: mean 85.46, std 9.26, range [55.53, 97.81]

Radius of gyration: 20.26 Å; chains: 1; bounding box: 52×35×49 Å